Protein AF-A0A355ESB7-F1 (afdb_monomer)

Mean predicted aligned error: 5.12 Å

pLDDT: mean 92.92, std 7.13, range [52.91, 98.31]

Radius of gyration: 21.0 Å; Cα contacts (8 Å, |Δi|>4): 91; chains: 1; bounding box: 42×42×65 Å

Nearest PDB structures (foldseek):
  2b5a-assembly1_A  TM=8.103E-01  e=5.120E-03  [Bacillus] caldolyticus
  3f51-assembly1_A  TM=7.830E-01  e=1.839E-02  Corynebacterium glutamicum
  5woq-assembly2_C  TM=8.085E-01  e=2.928E-02  Mycolicibacterium smegmatis MC2 155
  6lb3-assembly2_B  TM=6.234E-01  e=1.674E-01  Pseudomonas aeruginosa PAO1
  6cf1-assembly1_A  TM=5.707E-01  e=1.115E-01  Proteus vulgaris

Secondary structure (DSSP, 8-state):
-PPPPPPHHHHHHHHHHHHTT--HHHHHGGGT--HHHHHHHHTT-S---HHHHHHHHGGGT--HHHHHHHHHHHHHHSPPPPPSSTTSPPHHHHHHHHHHHHHHHHHHHHHHHHHHHHHHHHHHHHHHHHHTT-

Structure (mmCIF, N/CA/C/O backbone):
data_AF-A0A355ESB7-F1
#
_entry.id   AF-A0A355ESB7-F1
#
loop_
_atom_site.group_PDB
_atom_site.id
_atom_site.type_symbol
_atom_site.label_atom_id
_atom_site.label_alt_id
_atom_site.label_comp_id
_atom_site.label_asym_id
_atom_site.label_entity_id
_atom_site.label_seq_id
_atom_site.pdbx_PDB_ins_code
_atom_site.Cartn_x
_atom_site.Cartn_y
_atom_site.Cartn_z
_atom_site.occupancy
_atom_site.B_iso_or_equiv
_atom_site.auth_seq_id
_atom_site.auth_comp_id
_atom_site.auth_asym_id
_atom_site.auth_atom_id
_atom_site.pdbx_PDB_model_num
ATOM 1 N N . MET A 1 1 ? -4.683 19.338 -24.327 1.00 52.91 1 MET A N 1
ATOM 2 C CA . MET A 1 1 ? -3.510 18.997 -23.491 1.00 52.91 1 MET A CA 1
ATOM 3 C C . MET A 1 1 ? -3.798 17.697 -22.761 1.00 52.91 1 MET A C 1
ATOM 5 O O . MET A 1 1 ? -4.935 17.556 -22.325 1.00 52.91 1 MET A O 1
ATOM 9 N N . PRO A 1 2 ? -2.843 16.757 -22.652 1.00 62.00 2 PRO A N 1
ATOM 10 C CA . PRO A 1 2 ? -3.051 15.543 -21.868 1.00 62.00 2 PRO A CA 1
ATOM 11 C C . PRO A 1 2 ? -3.305 15.909 -20.402 1.00 62.00 2 PRO A C 1
ATOM 13 O O . PRO A 1 2 ? -2.662 16.816 -19.868 1.00 62.00 2 PRO A O 1
ATOM 16 N N . GLU A 1 3 ? -4.260 15.232 -19.767 1.00 66.62 3 GLU A N 1
ATOM 17 C CA . GLU A 1 3 ? -4.509 15.417 -18.339 1.00 66.62 3 GLU A CA 1
ATOM 18 C C . GLU A 1 3 ? -3.263 15.018 -17.531 1.00 66.62 3 GLU A C 1
ATOM 20 O O . GLU A 1 3 ? -2.588 14.038 -17.874 1.00 66.62 3 GLU A O 1
ATOM 25 N N . PRO A 1 4 ? -2.915 15.774 -16.473 1.00 71.38 4 PRO A N 1
ATOM 26 C CA . PRO A 1 4 ? -1.789 15.424 -15.624 1.00 71.38 4 PRO A CA 1
ATOM 27 C C . PRO A 1 4 ? -2.033 14.052 -14.993 1.00 71.38 4 PRO A C 1
ATOM 29 O O . PRO A 1 4 ? -3.084 13.803 -14.401 1.00 71.38 4 PRO A O 1
ATOM 32 N N . LYS A 1 5 ? -1.050 13.156 -15.122 1.00 80.75 5 LYS A N 1
ATOM 33 C CA . LYS A 1 5 ? -1.112 11.839 -14.486 1.00 80.75 5 LYS A CA 1
ATOM 34 C C . LYS A 1 5 ? -1.124 12.013 -12.959 1.00 80.75 5 LYS A C 1
ATOM 36 O O . LYS A 1 5 ? -0.320 12.799 -12.452 1.00 80.75 5 LYS A O 1
ATOM 41 N N . PRO A 1 6 ? -1.971 11.272 -12.223 1.00 86.25 6 PRO A N 1
ATOM 42 C CA . PRO A 1 6 ? -1.943 11.270 -10.767 1.00 86.25 6 PRO A CA 1
ATOM 43 C C . PRO A 1 6 ? -0.552 10.928 -10.226 1.00 86.25 6 PRO A C 1
ATOM 45 O O . PRO A 1 6 ? 0.139 10.051 -10.754 1.00 86.25 6 PRO A O 1
ATOM 48 N N . THR A 1 7 ? -0.157 11.586 -9.138 1.00 93.50 7 THR A N 1
ATOM 49 C CA . THR A 1 7 ? 1.015 11.164 -8.361 1.00 93.50 7 THR A CA 1
ATOM 50 C C . THR A 1 7 ? 0.727 9.818 -7.674 1.00 93.50 7 THR A C 1
ATOM 52 O O . THR A 1 7 ? -0.446 9.493 -7.458 1.00 93.50 7 THR A O 1
ATOM 55 N N . PRO A 1 8 ? 1.751 9.011 -7.318 1.00 95.19 8 PRO A N 1
ATOM 56 C CA . PRO A 1 8 ? 1.543 7.799 -6.513 1.00 95.19 8 PRO A CA 1
ATOM 57 C C . PRO A 1 8 ? 0.701 8.063 -5.257 1.00 95.19 8 PRO A C 1
ATOM 59 O O . PRO A 1 8 ? -0.192 7.292 -4.913 1.00 95.19 8 PRO A O 1
ATOM 62 N N . GLU A 1 9 ? 0.946 9.195 -4.607 1.00 97.06 9 GLU A N 1
ATOM 63 C CA . GLU A 1 9 ? 0.251 9.652 -3.412 1.00 97.06 9 GLU A CA 1
ATOM 64 C C . GLU A 1 9 ? -1.216 9.981 -3.688 1.00 97.06 9 GLU A C 1
ATOM 66 O O . GLU A 1 9 ? -2.093 9.553 -2.938 1.00 97.06 9 GLU A O 1
ATOM 71 N N . GLY A 1 10 ? -1.500 10.696 -4.782 1.00 97.00 10 GLY A N 1
ATOM 72 C CA . GLY A 1 10 ? -2.866 11.024 -5.191 1.00 97.00 10 GLY A CA 1
ATOM 73 C C . GLY A 1 10 ? -3.667 9.776 -5.563 1.00 97.00 10 GLY A C 1
ATOM 74 O O . GLY A 1 10 ? -4.800 9.607 -5.113 1.00 97.00 10 GLY A O 1
ATOM 75 N N . ALA A 1 11 ? -3.046 8.850 -6.299 1.00 96.38 11 ALA A N 1
ATOM 76 C CA . ALA A 1 11 ? -3.639 7.557 -6.626 1.00 96.38 11 ALA A CA 1
ATOM 77 C C . ALA A 1 11 ? -3.892 6.701 -5.373 1.00 96.38 11 ALA A C 1
ATOM 79 O O . ALA A 1 11 ? -4.946 6.079 -5.267 1.00 96.38 11 ALA A O 1
ATOM 80 N N . THR A 1 12 ? -2.973 6.714 -4.403 1.00 97.75 12 THR A N 1
ATOM 81 C CA . THR A 1 12 ? -3.136 6.010 -3.120 1.00 97.75 12 THR A CA 1
ATOM 82 C C . THR A 1 12 ? -4.298 6.580 -2.310 1.00 97.75 12 THR A C 1
ATOM 84 O O . THR A 1 12 ? -5.129 5.823 -1.813 1.00 97.75 12 THR A O 1
ATOM 87 N N . LEU A 1 13 ? -4.399 7.910 -2.204 1.00 97.94 13 LEU A N 1
ATOM 88 C CA . LEU A 1 13 ? -5.515 8.565 -1.518 1.00 97.94 13 LEU A CA 1
ATOM 89 C C . LEU A 1 13 ? -6.855 8.195 -2.167 1.00 97.94 13 LEU A C 1
ATOM 91 O O . LEU A 1 13 ? -7.783 7.780 -1.473 1.00 97.94 13 LEU A O 1
ATOM 95 N N . ARG A 1 14 ? -6.916 8.272 -3.501 1.00 97.38 14 ARG A N 1
ATOM 96 C CA . ARG A 1 14 ? -8.096 7.914 -4.293 1.00 97.38 14 ARG A CA 1
ATOM 97 C C . ARG A 1 14 ? -8.483 6.444 -4.125 1.00 97.38 14 ARG A C 1
ATOM 99 O O . ARG A 1 14 ? -9.666 6.138 -4.002 1.00 97.38 14 ARG A O 1
ATOM 106 N N . PHE A 1 15 ? -7.501 5.542 -4.095 1.00 97.69 15 PHE A N 1
ATOM 107 C CA . PHE A 1 15 ? -7.716 4.115 -3.857 1.00 97.69 15 PHE A CA 1
ATOM 108 C C . PHE A 1 15 ? -8.425 3.872 -2.522 1.00 97.69 15 PHE A C 1
ATOM 110 O O . PHE A 1 15 ? -9.487 3.255 -2.511 1.00 97.69 15 PHE A O 1
ATOM 117 N N . PHE A 1 16 ? -7.892 4.401 -1.415 1.00 98.12 16 PHE A N 1
ATOM 118 C 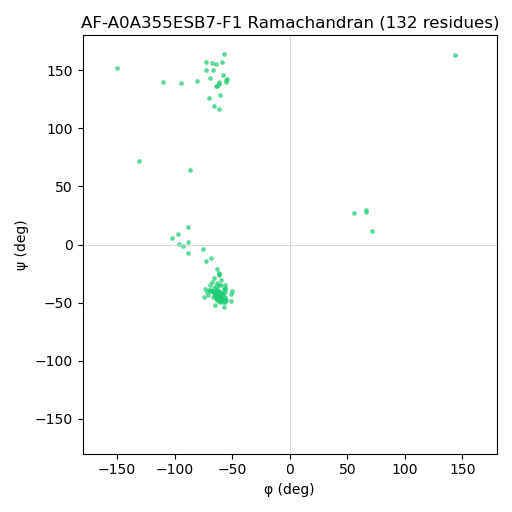CA . PHE A 1 16 ? -8.522 4.220 -0.104 1.00 98.12 16 PHE A CA 1
ATOM 119 C C . PHE A 1 16 ? -9.879 4.908 -0.019 1.00 98.12 16 PHE A C 1
ATOM 121 O O . PHE A 1 16 ? -10.810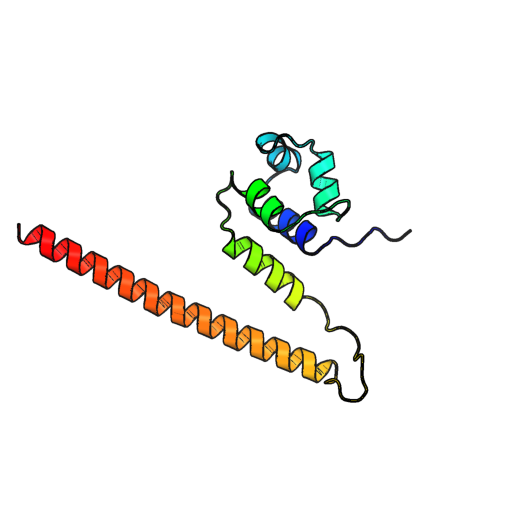 4.336 0.535 1.00 98.12 16 PHE A O 1
ATOM 128 N N . ARG A 1 17 ? -10.034 6.091 -0.625 1.00 97.75 17 ARG A N 1
ATOM 129 C CA . ARG A 1 17 ? -11.331 6.769 -0.678 1.00 97.75 17 ARG A CA 1
ATOM 130 C C . ARG A 1 17 ? -12.400 5.875 -1.313 1.00 97.75 17 ARG A C 1
ATOM 132 O O . ARG A 1 17 ? -13.484 5.737 -0.754 1.00 97.75 17 ARG A O 1
ATOM 139 N N . PHE A 1 18 ? -12.102 5.255 -2.454 1.00 97.81 18 PHE A N 1
ATOM 140 C CA . PHE A 1 18 ? -13.044 4.341 -3.100 1.00 97.81 18 PHE A CA 1
ATOM 141 C C . PHE A 1 18 ? -13.230 3.028 -2.343 1.00 97.81 18 PHE A C 1
ATOM 143 O O . PHE A 1 18 ? -14.359 2.550 -2.268 1.00 97.81 18 PHE A O 1
ATOM 150 N N . ALA A 1 19 ? -12.165 2.461 -1.771 1.00 97.12 19 ALA A N 1
ATOM 151 C CA . ALA A 1 19 ? -12.247 1.236 -0.977 1.00 97.12 19 ALA A CA 1
ATOM 152 C C . ALA A 1 19 ? -13.172 1.398 0.243 1.00 97.12 19 ALA A C 1
ATOM 154 O O . ALA A 1 19 ? -13.899 0.472 0.588 1.00 97.12 19 ALA A O 1
ATOM 155 N N . GLU A 1 20 ? -13.194 2.593 0.837 1.00 96.19 20 GLU A N 1
ATOM 156 C CA . GLU A 1 20 ? -14.062 2.957 1.962 1.00 96.19 20 GLU A CA 1
ATOM 157 C C . GLU A 1 20 ? -15.437 3.511 1.523 1.00 96.19 20 GLU A C 1
ATOM 159 O O . GLU A 1 20 ? -16.240 3.921 2.359 1.00 96.19 20 GLU A O 1
ATOM 164 N N . GLY A 1 21 ? -15.729 3.560 0.215 1.00 96.94 21 GLY A N 1
ATOM 165 C CA . GLY A 1 21 ? -17.011 4.048 -0.311 1.00 96.94 21 GLY A CA 1
ATOM 166 C C . GLY A 1 21 ? -17.263 5.542 -0.079 1.00 96.94 21 GLY A C 1
ATOM 167 O O . GLY A 1 21 ? -18.411 5.962 0.061 1.00 96.94 21 GLY A O 1
ATOM 168 N N . LEU A 1 22 ? -16.204 6.351 -0.014 1.00 96.62 22 LEU A N 1
ATOM 169 C CA . LEU A 1 22 ? -16.281 7.760 0.361 1.00 96.62 22 LEU A CA 1
ATOM 170 C C . LEU A 1 22 ? -16.384 8.688 -0.856 1.00 96.62 22 LEU A C 1
ATOM 172 O O . LEU A 1 22 ? -15.655 8.573 -1.848 1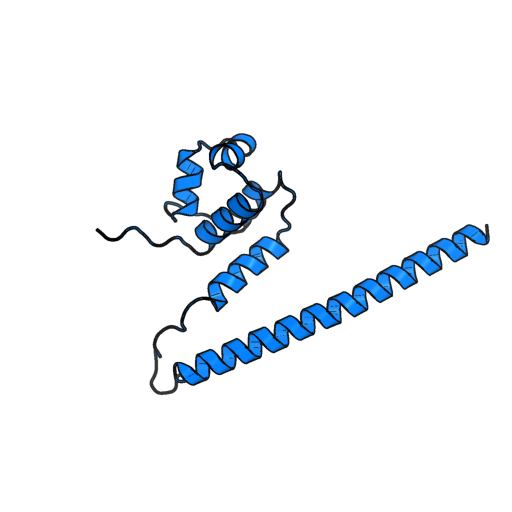.00 96.62 22 LEU A O 1
ATOM 176 N N . ALA A 1 23 ? -17.234 9.701 -0.739 1.00 97.38 23 ALA A N 1
ATOM 177 C CA . ALA A 1 23 ? -17.184 10.888 -1.579 1.00 97.38 23 ALA A CA 1
ATOM 178 C C . ALA A 1 23 ? -15.989 11.781 -1.194 1.00 97.38 23 ALA A C 1
ATOM 180 O O . ALA A 1 23 ? -15.506 11.764 -0.059 1.00 97.38 23 ALA A O 1
ATOM 181 N N . GLU A 1 24 ? -15.532 12.618 -2.125 1.00 97.69 24 GLU A N 1
ATOM 182 C CA . GLU A 1 24 ? -14.460 13.591 -1.870 1.00 97.69 24 GLU A CA 1
ATOM 183 C C . GLU A 1 24 ? -14.812 14.543 -0.711 1.00 97.69 24 GLU A C 1
ATOM 185 O O . GLU A 1 24 ? -13.976 14.831 0.147 1.00 97.69 24 GLU A O 1
ATOM 190 N N . SER A 1 25 ? -16.077 14.963 -0.614 1.00 96.94 25 SER A N 1
ATOM 191 C CA . SER A 1 25 ? -16.581 15.801 0.481 1.00 96.94 25 SER A CA 1
ATOM 192 C C . SER A 1 25 ? -16.520 15.105 1.845 1.00 96.94 25 SER A C 1
ATOM 194 O O . SER A 1 25 ? -16.204 15.745 2.852 1.00 96.94 25 SER A O 1
ATOM 196 N N . GLN A 1 26 ? -16.761 13.790 1.887 1.00 96.88 26 GLN A N 1
ATOM 197 C CA . GLN A 1 26 ? -16.671 12.990 3.109 1.00 96.88 26 GLN A CA 1
ATOM 198 C C . GLN A 1 26 ? -15.224 12.857 3.584 1.00 96.88 26 GLN A C 1
ATOM 200 O O . GLN A 1 26 ? -14.994 12.896 4.788 1.00 96.88 26 GLN A O 1
ATOM 205 N N . LEU A 1 27 ? -14.259 12.781 2.662 1.00 96.06 27 LEU A N 1
ATOM 206 C CA . LEU A 1 27 ? -12.829 12.778 2.978 1.00 96.06 27 LEU A CA 1
ATOM 207 C C . LEU A 1 27 ? -12.330 14.161 3.448 1.00 96.06 27 LEU A C 1
ATOM 209 O O . LEU A 1 27 ? -11.542 14.269 4.393 1.00 96.06 27 LEU A O 1
ATOM 213 N N . GLY A 1 28 ? -12.802 15.233 2.804 1.00 96.25 28 GLY A N 1
ATOM 214 C CA . GLY A 1 28 ? -12.365 16.605 3.067 1.00 96.25 28 GLY A CA 1
ATOM 215 C C . GLY A 1 28 ? -12.909 17.211 4.361 1.00 96.25 28 GLY A C 1
ATOM 216 O O . GLY A 1 28 ? -12.143 17.795 5.132 1.00 96.25 28 GLY A O 1
ATOM 217 N N . LYS A 1 29 ? -14.208 17.042 4.644 1.00 95.69 29 LYS A N 1
ATOM 218 C CA . LYS A 1 29 ? -14.902 17.718 5.756 1.00 95.69 29 LYS A CA 1
ATOM 219 C C . LYS A 1 29 ? -14.271 17.464 7.138 1.00 95.69 29 LYS A C 1
ATOM 221 O O . LYS A 1 29 ? -14.038 18.448 7.840 1.00 95.69 29 LYS A O 1
ATOM 226 N N . PRO A 1 30 ? -13.914 16.225 7.537 1.00 95.50 30 PRO A N 1
ATOM 227 C CA . PRO A 1 30 ? -13.258 15.973 8.829 1.00 95.50 30 PRO A CA 1
ATOM 228 C C . PRO A 1 30 ? -11.880 16.632 8.958 1.00 95.50 30 PRO A C 1
ATOM 230 O O . PRO A 1 30 ? -11.389 16.848 10.061 1.00 95.50 30 PRO A O 1
ATOM 233 N N . ASN A 1 31 ? -11.258 16.958 7.825 1.00 93.19 31 ASN A N 1
ATOM 234 C CA . ASN A 1 31 ? -9.929 17.547 7.738 1.00 93.19 31 ASN A CA 1
ATOM 235 C C . ASN A 1 31 ? -9.962 19.062 7.470 1.00 93.19 31 ASN A C 1
ATOM 237 O O . ASN A 1 31 ? -8.908 19.658 7.246 1.00 93.19 31 ASN A O 1
ATOM 241 N N . GLY A 1 32 ? -11.149 19.683 7.469 1.00 95.50 32 GLY A N 1
ATOM 242 C CA . GLY A 1 32 ? -11.314 21.106 7.166 1.00 95.50 32 GLY A CA 1
ATOM 243 C C . GLY A 1 32 ? -10.970 21.468 5.718 1.00 95.50 32 GLY A C 1
ATOM 244 O O . GLY A 1 32 ? -10.532 22.584 5.455 1.00 95.50 32 GLY A O 1
ATOM 245 N N . LEU A 1 33 ? -11.117 20.526 4.780 1.00 96.12 33 LEU A N 1
ATOM 246 C CA . LEU A 1 33 ? -10.826 20.732 3.362 1.00 96.12 33 LEU A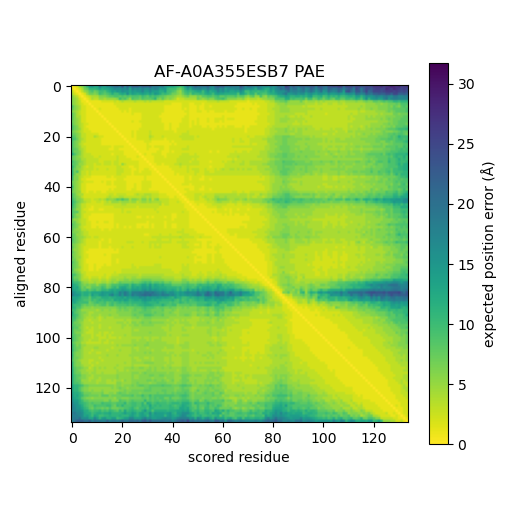 CA 1
ATOM 247 C C . LEU A 1 33 ? -12.108 20.740 2.529 1.00 96.12 33 LEU A C 1
ATOM 249 O O . LEU A 1 33 ? -12.998 19.913 2.725 1.00 96.12 33 LEU A O 1
ATOM 253 N N . ALA A 1 34 ? -12.165 21.648 1.555 1.00 96.25 34 ALA A N 1
ATOM 254 C CA . ALA A 1 34 ? -13.205 21.645 0.533 1.00 96.25 34 ALA A CA 1
ATOM 255 C C . ALA A 1 34 ? -13.075 20.419 -0.385 1.00 96.25 34 ALA A C 1
ATOM 257 O O . ALA A 1 34 ? -11.964 19.960 -0.658 1.00 96.25 34 ALA A O 1
ATOM 258 N N . GLU A 1 35 ? -14.201 19.953 -0.925 1.00 95.19 35 GLU A N 1
ATOM 259 C CA . GLU A 1 35 ? -14.272 18.825 -1.861 1.00 95.19 35 GLU A CA 1
ATOM 260 C C . GLU A 1 35 ? -13.298 18.984 -3.034 1.00 95.19 35 GLU A C 1
ATOM 262 O O . GLU A 1 35 ? -12.464 18.113 -3.263 1.00 95.19 35 GLU A O 1
ATOM 267 N N . GLN A 1 36 ? -13.279 20.157 -3.682 1.00 96.31 36 GLN A N 1
ATOM 268 C CA . GLN A 1 36 ? -12.379 20.396 -4.816 1.00 96.31 36 GLN A CA 1
ATOM 269 C C . GLN A 1 36 ? -10.895 20.278 -4.434 1.00 96.31 36 GLN A C 1
ATOM 271 O O . GLN A 1 36 ? -10.051 20.010 -5.289 1.00 96.31 36 GLN A O 1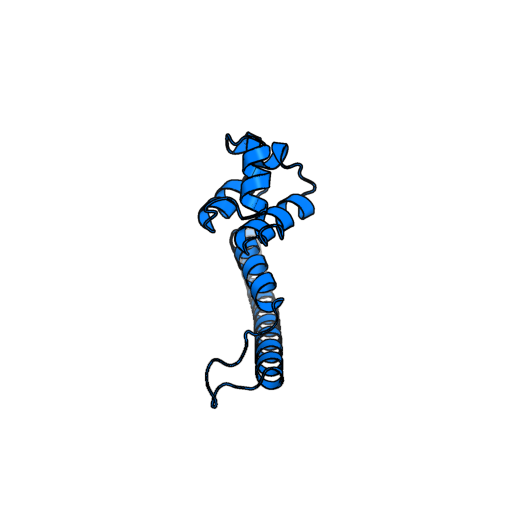
ATOM 276 N N . THR A 1 37 ? -10.548 20.483 -3.159 1.00 96.44 37 THR A N 1
ATOM 277 C CA . THR A 1 37 ? -9.173 20.278 -2.685 1.00 96.44 37 THR A CA 1
ATOM 278 C C . THR A 1 37 ? -8.805 18.801 -2.716 1.00 96.44 37 THR A C 1
ATOM 280 O O . THR A 1 37 ? -7.690 18.475 -3.112 1.00 96.44 37 THR A O 1
ATOM 283 N N . ILE A 1 38 ? -9.727 17.907 -2.348 1.00 97.00 38 ILE A N 1
ATOM 284 C CA . ILE A 1 38 ? -9.502 16.460 -2.403 1.00 97.00 38 ILE A CA 1
ATOM 285 C C . ILE A 1 38 ? -9.314 16.014 -3.850 1.00 97.00 38 ILE A C 1
ATOM 287 O O . ILE A 1 38 ? -8.264 15.451 -4.158 1.00 97.00 38 ILE A O 1
ATOM 291 N N . GLY A 1 39 ? -10.228 16.374 -4.755 1.00 95.94 39 GLY A N 1
ATOM 292 C CA . GLY A 1 39 ? -10.076 16.064 -6.177 1.00 95.94 39 GLY A CA 1
ATOM 293 C C . GLY A 1 39 ? -8.772 16.612 -6.769 1.00 95.94 39 GLY A C 1
ATOM 294 O O . GLY A 1 39 ? -8.105 15.944 -7.559 1.00 95.94 39 GLY A O 1
ATOM 295 N N . ARG A 1 40 ? -8.319 17.804 -6.355 1.00 95.38 40 ARG A N 1
ATOM 296 C CA . ARG A 1 40 ? -7.004 18.331 -6.762 1.00 95.38 40 ARG A CA 1
ATOM 297 C C . ARG A 1 40 ? -5.850 17.467 -6.261 1.00 95.38 40 ARG A C 1
ATOM 299 O O . ARG A 1 40 ? -4.961 17.161 -7.049 1.00 95.38 40 ARG A O 1
ATOM 306 N N . LEU A 1 41 ? -5.857 17.077 -4.989 1.00 95.81 41 LEU A N 1
ATOM 307 C CA . LEU A 1 41 ? -4.811 16.238 -4.400 1.00 95.81 41 LEU A CA 1
ATOM 308 C C . LEU A 1 41 ? -4.762 14.850 -5.059 1.00 95.81 41 LEU A C 1
ATOM 310 O O . LEU A 1 41 ? -3.679 14.388 -5.413 1.00 95.81 41 LEU A O 1
ATOM 314 N N . GLU A 1 42 ? -5.916 14.223 -5.298 1.00 95.88 42 GLU A N 1
ATOM 315 C CA . GLU A 1 42 ? -6.016 12.922 -5.978 1.00 95.88 42 GLU A CA 1
ATOM 316 C C . GLU A 1 42 ? -5.477 12.964 -7.411 1.00 95.88 42 GLU A C 1
ATOM 318 O O . GLU A 1 42 ? -4.840 12.018 -7.868 1.00 95.88 42 GLU A O 1
ATOM 323 N N . ASN A 1 43 ? -5.665 14.090 -8.100 1.00 94.31 43 ASN A N 1
ATOM 324 C CA . ASN A 1 43 ? -5.168 14.314 -9.458 1.00 94.31 43 ASN A CA 1
ATOM 325 C C . ASN A 1 43 ? -3.740 14.894 -9.502 1.00 94.31 43 ASN A C 1
ATOM 327 O O . ASN A 1 43 ? -3.320 15.422 -10.530 1.00 94.31 43 ASN A O 1
ATOM 331 N N . GLY A 1 44 ? -2.995 14.857 -8.391 1.00 92.62 44 GLY A N 1
ATOM 332 C CA . GLY A 1 44 ? -1.607 15.329 -8.332 1.00 92.62 44 GLY A CA 1
ATOM 333 C C . GLY A 1 44 ? -1.436 16.853 -8.401 1.00 92.62 44 GLY A C 1
ATOM 334 O O . GLY A 1 44 ? -0.322 17.349 -8.559 1.00 92.62 44 GLY A O 1
ATOM 335 N N . LYS A 1 45 ? -2.517 17.632 -8.269 1.00 92.25 45 LYS A N 1
ATOM 336 C CA . LYS A 1 45 ? -2.502 19.104 -8.280 1.00 92.25 45 LYS A CA 1
ATOM 337 C C . LYS A 1 45 ? -2.236 19.662 -6.878 1.00 92.25 45 LYS A C 1
ATOM 339 O O . LYS A 1 45 ? -3.083 20.349 -6.298 1.00 92.25 45 LYS A O 1
ATOM 344 N N . GLY A 1 46 ? -1.044 19.383 -6.354 1.00 88.81 46 GLY A N 1
ATOM 345 C CA . GLY A 1 46 ? -0.527 19.912 -5.089 1.00 88.81 46 GLY A CA 1
ATOM 346 C C . GLY A 1 46 ? 0.312 18.892 -4.308 1.00 88.81 46 GLY A C 1
ATOM 347 O O . GLY A 1 46 ? 0.232 17.696 -4.580 1.00 88.81 46 GLY A O 1
ATOM 348 N N . PRO A 1 47 ? 1.111 19.339 -3.322 1.00 90.00 47 PRO A N 1
ATOM 349 C CA . PRO A 1 47 ? 1.926 18.443 -2.513 1.00 90.00 47 PRO A CA 1
ATOM 350 C C . PRO A 1 47 ? 1.058 17.599 -1.569 1.00 90.00 47 PRO A C 1
ATOM 352 O O . PRO A 1 47 ? 0.280 18.123 -0.758 1.00 90.00 47 PRO A O 1
ATOM 355 N N . LEU A 1 48 ? 1.243 16.282 -1.641 1.00 95.38 48 LEU A N 1
ATOM 356 C CA . LEU A 1 48 ? 0.551 15.295 -0.817 1.00 95.38 48 LEU A CA 1
ATOM 357 C C . LEU A 1 48 ? 1.566 14.311 -0.208 1.00 95.38 48 LEU A C 1
ATOM 359 O O . LEU A 1 48 ? 1.631 13.170 -0.638 1.00 95.38 48 LEU A O 1
ATOM 363 N N . PRO A 1 49 ? 2.389 14.726 0.772 1.00 95.75 49 PRO A N 1
ATOM 364 C CA . PRO A 1 49 ? 3.329 13.809 1.413 1.00 95.75 49 PRO A CA 1
ATOM 365 C C . PRO A 1 49 ? 2.585 12.696 2.167 1.00 95.75 49 PRO A C 1
ATOM 367 O O . PRO A 1 49 ? 1.469 12.910 2.647 1.00 95.75 49 PRO A O 1
ATOM 370 N N . VAL A 1 50 ? 3.227 11.540 2.364 1.00 96.00 50 VAL A N 1
ATOM 371 C CA . VAL A 1 50 ? 2.632 10.365 3.041 1.00 96.00 50 VAL A CA 1
ATOM 372 C C . VAL A 1 50 ? 1.999 10.721 4.390 1.00 96.00 50 VAL A C 1
ATOM 374 O O . VAL A 1 50 ? 0.875 10.316 4.672 1.00 96.00 50 VAL A O 1
ATOM 377 N N . GLY A 1 51 ? 2.658 11.556 5.201 1.00 96.88 51 GLY A N 1
ATOM 378 C CA . GLY A 1 51 ? 2.108 12.002 6.488 1.00 96.88 51 GLY A CA 1
ATOM 379 C C . GLY A 1 51 ? 0.770 12.745 6.365 1.00 96.88 51 GLY A C 1
ATOM 380 O O . GLY A 1 51 ? -0.087 12.635 7.241 1.00 96.88 51 GLY A O 1
ATOM 381 N N . ARG A 1 52 ? 0.543 13.451 5.251 1.00 96.56 52 ARG A N 1
ATOM 382 C CA . ARG A 1 52 ? -0.740 14.096 4.960 1.00 96.56 52 ARG A CA 1
ATOM 383 C C . ARG A 1 52 ? -1.805 13.072 4.571 1.00 96.56 52 ARG A C 1
ATOM 385 O O . ARG A 1 5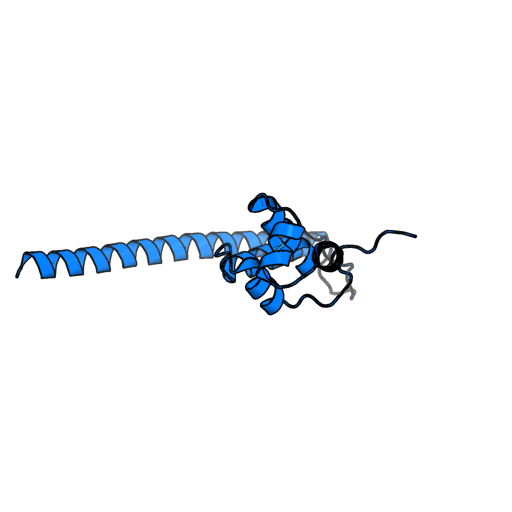2 ? -2.930 13.223 5.027 1.00 96.56 52 ARG A O 1
ATOM 392 N N . ILE A 1 53 ? -1.463 12.029 3.811 1.00 97.38 53 ILE A N 1
ATOM 393 C CA . ILE A 1 53 ? -2.382 10.913 3.517 1.00 97.38 53 ILE A CA 1
ATOM 394 C C . ILE A 1 53 ? -2.809 10.225 4.817 1.00 97.38 53 ILE A C 1
ATOM 396 O O . ILE A 1 53 ? -4.002 10.049 5.048 1.00 97.38 53 ILE A O 1
ATOM 400 N N . VAL A 1 54 ? -1.851 9.908 5.697 1.00 97.75 54 VAL A N 1
ATOM 401 C CA . VAL A 1 54 ? -2.120 9.300 7.013 1.00 97.75 54 VAL A CA 1
ATOM 402 C C . VAL A 1 54 ? -3.099 10.158 7.811 1.00 97.75 54 VAL A C 1
ATOM 404 O O . VAL A 1 54 ? -4.088 9.647 8.326 1.00 97.75 54 VAL A O 1
ATOM 407 N N . LYS A 1 55 ? -2.866 11.476 7.875 1.00 96.81 55 LYS A N 1
ATOM 408 C CA . LYS A 1 55 ? -3.775 12.400 8.561 1.00 96.81 55 LYS A CA 1
ATOM 409 C C . LYS A 1 55 ? -5.173 12.379 7.940 1.00 96.81 55 LYS A C 1
ATOM 411 O O . LYS A 1 55 ? -6.145 12.219 8.674 1.00 96.81 55 LYS A O 1
ATOM 416 N N . LEU A 1 56 ? -5.257 12.495 6.612 1.00 97.00 56 LEU A N 1
ATOM 417 C CA . LEU A 1 56 ? -6.522 12.512 5.879 1.00 97.00 56 LEU A CA 1
ATOM 418 C C . LEU A 1 56 ? -7.344 11.249 6.124 1.00 97.00 56 LEU A C 1
ATOM 420 O O . LEU A 1 56 ? -8.536 11.374 6.352 1.00 97.00 56 LEU A O 1
ATOM 424 N N . LEU A 1 57 ? -6.719 10.070 6.125 1.00 97.56 57 LEU A N 1
ATOM 425 C CA . LEU A 1 57 ? -7.401 8.781 6.281 1.00 97.56 57 LEU A CA 1
ATOM 426 C C . LEU A 1 57 ? -7.578 8.337 7.744 1.00 97.56 57 LEU A C 1
ATOM 428 O O . LEU A 1 57 ? -8.279 7.360 8.010 1.00 97.56 57 LEU A O 1
ATOM 432 N N . SER A 1 58 ? -6.991 9.058 8.706 1.00 96.31 58 SER A N 1
ATOM 433 C CA . SER A 1 58 ? -7.063 8.710 10.131 1.00 96.31 58 SER A CA 1
ATOM 434 C C . SER A 1 58 ? -8.487 8.568 10.704 1.00 96.31 58 SER A C 1
ATOM 436 O O . SER A 1 58 ? -8.679 7.652 11.510 1.00 96.31 58 SER A O 1
ATOM 438 N N . PRO A 1 59 ? -9.514 9.346 10.283 1.00 96.38 59 PRO A N 1
ATOM 439 C CA . PRO A 1 59 ? -10.887 9.148 10.762 1.00 96.38 59 PRO A CA 1
ATOM 440 C C . PRO A 1 59 ? -11.465 7.765 10.423 1.00 96.38 59 PRO A C 1
ATOM 442 O O . PRO A 1 59 ? -12.311 7.259 11.158 1.00 96.38 59 PRO A O 1
ATOM 445 N N . TRP A 1 60 ? -10.969 7.129 9.359 1.00 96.56 60 TRP A N 1
ATOM 446 C CA . TRP A 1 60 ? -11.375 5.791 8.913 1.00 96.56 60 TRP A CA 1
ATOM 447 C C . TRP A 1 60 ? -10.438 4.688 9.408 1.00 96.56 60 TRP A C 1
ATOM 449 O O . TRP A 1 60 ? -10.563 3.539 9.005 1.00 96.56 60 TRP A O 1
ATOM 459 N N . LYS A 1 61 ? -9.506 5.015 10.316 1.00 95.94 61 LYS A N 1
ATOM 460 C CA . LYS A 1 61 ? -8.572 4.061 10.937 1.00 95.94 61 LYS A CA 1
ATOM 461 C C . LYS A 1 61 ? -7.741 3.265 9.923 1.00 95.94 61 LYS A C 1
ATOM 463 O O . LYS A 1 61 ? -7.289 2.164 10.239 1.00 95.94 61 LYS A O 1
ATOM 468 N N . VAL A 1 62 ? -7.499 3.824 8.735 1.00 96.56 62 VAL A N 1
ATOM 469 C CA . VAL A 1 62 ? -6.580 3.224 7.764 1.00 96.56 62 VAL A CA 1
ATOM 470 C C . VAL A 1 62 ? -5.168 3.273 8.358 1.00 96.56 62 VAL A C 1
ATOM 472 O O . VAL A 1 62 ? -4.672 4.365 8.657 1.00 96.56 62 VAL A O 1
ATOM 475 N N . PRO A 1 63 ? -4.506 2.122 8.567 1.00 95.75 63 PRO A N 1
ATOM 476 C CA . PRO A 1 63 ? -3.182 2.098 9.165 1.00 95.75 63 PRO A CA 1
ATOM 477 C C . PRO A 1 63 ? -2.133 2.620 8.178 1.00 95.75 63 PRO A C 1
ATOM 479 O O . PRO A 1 63 ? -2.256 2.455 6.960 1.00 95.75 63 PRO A O 1
ATOM 482 N N . ARG A 1 64 ? -1.064 3.222 8.707 1.00 96.81 64 ARG A N 1
ATOM 483 C CA . ARG A 1 64 ? 0.044 3.757 7.901 1.00 96.81 64 ARG A CA 1
ATOM 484 C C . ARG A 1 64 ? 0.661 2.685 7.002 1.00 96.81 64 ARG A C 1
ATOM 486 O O . ARG A 1 64 ? 0.969 2.955 5.847 1.00 96.81 64 ARG A O 1
ATOM 493 N N . GLU A 1 65 ? 0.777 1.467 7.508 1.00 95.38 65 GLU A N 1
ATOM 494 C CA . GLU A 1 65 ? 1.340 0.319 6.808 1.00 95.38 65 GLU A CA 1
ATOM 495 C C . GLU A 1 65 ? 0.515 -0.055 5.568 1.00 95.38 65 GLU A C 1
ATOM 497 O O . GLU A 1 65 ? 1.077 -0.475 4.558 1.00 95.38 65 GLU A O 1
ATOM 502 N N . ALA A 1 66 ? -0.812 0.133 5.597 1.00 96.88 66 ALA A N 1
ATOM 503 C CA . ALA A 1 66 ? -1.654 -0.086 4.420 1.00 96.88 66 ALA A CA 1
ATOM 504 C C . ALA A 1 66 ? -1.390 0.977 3.344 1.00 96.88 66 ALA A C 1
ATOM 506 O O . ALA A 1 66 ? -1.322 0.645 2.162 1.00 96.88 66 ALA A O 1
ATOM 507 N N . ILE A 1 67 ? -1.180 2.233 3.749 1.00 97.50 67 ILE A N 1
ATOM 508 C CA . ILE A 1 67 ? -0.822 3.331 2.838 1.00 97.50 67 ILE A CA 1
ATOM 509 C C . ILE A 1 67 ? 0.532 3.054 2.178 1.00 97.50 67 ILE A C 1
ATOM 511 O O . ILE A 1 67 ? 0.650 3.144 0.959 1.00 97.50 67 ILE A O 1
ATOM 515 N N . GLU A 1 68 ? 1.536 2.660 2.960 1.00 96.62 68 GLU A N 1
ATOM 516 C CA . GLU A 1 68 ? 2.864 2.302 2.446 1.00 96.62 68 GLU A CA 1
ATOM 517 C C . GLU A 1 68 ? 2.804 1.073 1.524 1.00 96.62 68 GLU A C 1
ATOM 519 O O . GLU A 1 68 ? 3.434 1.061 0.468 1.00 96.62 68 GLU A O 1
ATOM 524 N N . THR A 1 69 ? 1.973 0.081 1.856 1.00 95.62 69 THR A N 1
ATOM 525 C CA . THR A 1 69 ? 1.739 -1.090 0.996 1.00 95.62 69 THR A CA 1
ATOM 526 C C . THR A 1 69 ? 1.105 -0.695 -0.339 1.00 95.62 69 THR A C 1
ATOM 528 O O . THR A 1 69 ? 1.511 -1.208 -1.379 1.00 95.62 69 THR A O 1
ATOM 531 N N . ALA A 1 70 ? 0.133 0.220 -0.341 1.00 96.94 70 ALA A N 1
ATOM 532 C CA . ALA A 1 70 ? -0.501 0.703 -1.567 1.00 96.94 70 ALA A CA 1
ATOM 533 C C . ALA A 1 70 ? 0.472 1.514 -2.440 1.00 96.94 70 ALA A C 1
ATOM 535 O O . ALA A 1 70 ? 0.495 1.333 -3.657 1.00 96.94 70 ALA A O 1
ATOM 536 N N . LEU A 1 71 ? 1.317 2.349 -1.826 1.00 96.62 71 LEU A N 1
ATOM 537 C CA . LEU A 1 71 ? 2.376 3.080 -2.530 1.00 96.62 71 LEU A CA 1
ATOM 538 C C . LEU A 1 71 ? 3.368 2.121 -3.192 1.00 96.62 71 LEU A C 1
ATOM 540 O O . LEU A 1 71 ? 3.651 2.260 -4.382 1.00 96.62 71 LEU A O 1
ATOM 544 N N . LEU A 1 72 ? 3.825 1.109 -2.452 1.00 94.38 72 LEU A N 1
ATOM 545 C CA . LEU A 1 72 ? 4.707 0.070 -2.978 1.00 94.38 72 LEU A CA 1
ATOM 546 C C . LEU A 1 72 ? 4.031 -0.726 -4.106 1.00 94.38 72 LEU A C 1
ATOM 548 O O . LEU A 1 72 ? 4.641 -0.984 -5.139 1.00 94.38 72 LEU A O 1
ATOM 552 N N . ALA A 1 73 ? 2.753 -1.084 -3.956 1.00 94.19 73 ALA A N 1
ATOM 553 C CA . ALA A 1 73 ? 2.003 -1.783 -4.997 1.00 94.19 73 ALA A CA 1
ATOM 554 C C . ALA A 1 73 ? 1.892 -0.950 -6.285 1.00 94.19 73 ALA A C 1
ATOM 556 O O . ALA A 1 73 ? 2.044 -1.490 -7.382 1.00 94.19 73 ALA A O 1
ATOM 557 N N . LEU A 1 74 ? 1.678 0.365 -6.169 1.00 93.31 74 LEU A N 1
ATOM 558 C CA . LEU A 1 74 ? 1.670 1.272 -7.315 1.00 93.31 74 LEU A CA 1
ATOM 559 C C . LEU A 1 74 ? 3.044 1.371 -7.977 1.00 93.31 74 LEU A C 1
ATOM 561 O O . LEU A 1 74 ? 3.111 1.369 -9.204 1.00 93.31 74 LEU A O 1
ATOM 565 N N . GLU A 1 75 ? 4.122 1.437 -7.199 1.00 90.94 75 GLU A N 1
ATOM 566 C CA . GLU A 1 75 ? 5.492 1.411 -7.720 1.00 90.94 75 GLU A CA 1
ATOM 567 C C . GLU A 1 75 ? 5.747 0.135 -8.532 1.00 90.94 75 GLU A C 1
ATOM 569 O O . GLU A 1 75 ? 6.144 0.211 -9.692 1.00 90.94 75 GLU A O 1
ATOM 574 N N . ILE A 1 76 ? 5.398 -1.024 -7.970 1.00 91.31 76 ILE A N 1
ATOM 575 C CA . ILE A 1 76 ? 5.543 -2.334 -8.618 1.00 91.31 76 ILE A CA 1
ATOM 576 C C . ILE A 1 76 ? 4.623 -2.477 -9.843 1.00 91.31 76 ILE A C 1
ATOM 578 O O . ILE A 1 76 ? 4.923 -3.214 -10.775 1.00 91.31 76 ILE A O 1
ATOM 582 N N . SER A 1 77 ? 3.476 -1.804 -9.883 1.00 89.19 77 SER A N 1
ATOM 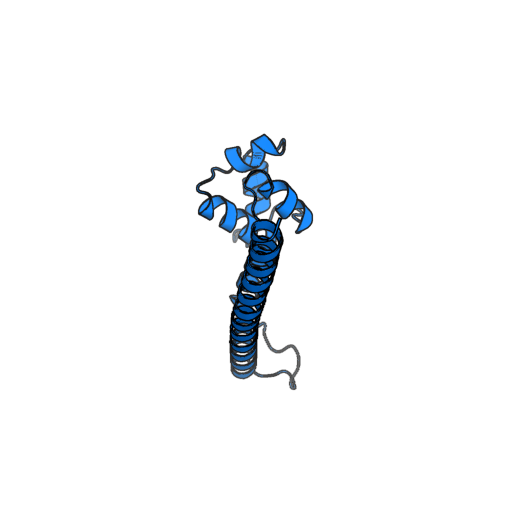583 C CA . SER A 1 77 ? 2.571 -1.903 -11.037 1.00 89.19 77 SER A CA 1
ATOM 584 C C . SER A 1 77 ? 3.086 -1.177 -12.285 1.00 89.19 77 SER A C 1
ATOM 586 O O . SER A 1 77 ? 2.554 -1.372 -13.380 1.00 89.19 77 SER A O 1
ATOM 588 N N . ARG A 1 78 ? 4.097 -0.312 -12.139 1.00 86.62 78 ARG A N 1
ATOM 589 C CA . ARG A 1 78 ? 4.616 0.491 -13.246 1.00 86.62 78 ARG A CA 1
ATOM 590 C C . ARG A 1 78 ? 5.576 -0.333 -14.103 1.00 86.62 78 ARG A C 1
ATOM 592 O O . ARG A 1 78 ? 6.396 -1.071 -13.558 1.00 86.62 78 ARG A O 1
ATOM 599 N N . PRO A 1 79 ? 5.529 -0.173 -15.438 1.00 83.50 79 PRO A N 1
ATOM 600 C CA . PRO A 1 79 ? 6.569 -0.705 -16.303 1.00 83.50 79 PRO A CA 1
ATOM 601 C C . PRO A 1 79 ? 7.937 -0.169 -15.865 1.00 83.50 79 PRO A C 1
ATOM 603 O O . PRO A 1 79 ? 8.037 1.016 -15.519 1.00 83.50 79 PRO A O 1
ATOM 606 N N . PRO A 1 80 ? 8.991 -0.999 -15.884 1.00 80.44 80 PRO A N 1
ATOM 607 C CA . PRO A 1 80 ? 10.320 -0.528 -15.547 1.00 80.44 80 PRO A CA 1
ATOM 608 C C . PRO A 1 80 ? 10.762 0.533 -16.562 1.00 80.44 80 PRO A C 1
ATOM 610 O O . PRO A 1 80 ? 10.575 0.355 -17.765 1.00 80.44 80 PRO A O 1
ATOM 613 N N . ALA A 1 81 ? 11.362 1.621 -16.075 1.00 79.75 81 ALA A N 1
ATOM 614 C CA . ALA A 1 81 ? 11.891 2.685 -16.928 1.00 79.75 81 ALA A CA 1
ATOM 615 C C . ALA A 1 81 ? 12.948 2.151 -17.909 1.00 79.75 81 ALA A C 1
ATOM 617 O O . ALA A 1 81 ? 13.560 1.108 -17.658 1.00 79.75 81 ALA A O 1
ATOM 618 N N . ASP A 1 82 ? 13.167 2.863 -19.014 1.00 79.12 82 ASP A N 1
ATOM 619 C CA . ASP A 1 82 ? 14.172 2.499 -20.014 1.00 79.12 82 ASP A CA 1
ATOM 620 C C . ASP A 1 82 ? 15.582 2.410 -19.402 1.00 79.12 82 ASP A C 1
ATOM 622 O O . ASP A 1 82 ? 15.899 3.143 -18.458 1.00 79.12 82 ASP A O 1
ATOM 626 N N . PRO A 1 83 ? 16.441 1.491 -19.889 1.00 79.44 83 PRO A N 1
ATOM 627 C CA . PRO A 1 83 ? 17.792 1.344 -19.359 1.00 79.44 83 PRO A CA 1
ATOM 628 C C . PRO A 1 83 ? 18.581 2.643 -19.557 1.00 79.44 83 PRO A C 1
ATOM 630 O O . PRO A 1 83 ? 18.853 3.047 -20.683 1.00 79.44 83 PRO A O 1
ATOM 633 N N . GLY A 1 84 ? 18.989 3.275 -18.455 1.00 78.06 84 GLY A N 1
ATOM 634 C CA . GLY A 1 84 ? 19.822 4.483 -18.486 1.00 78.06 84 GLY A CA 1
ATOM 635 C C . GLY A 1 84 ? 21.299 4.226 -18.815 1.00 78.06 84 GLY A C 1
ATOM 636 O O . GLY A 1 84 ? 22.066 5.179 -18.915 1.00 78.06 84 GLY A O 1
ATOM 637 N N . ALA A 1 85 ? 21.714 2.961 -18.954 1.00 86.00 85 ALA A N 1
ATOM 638 C CA . ALA A 1 85 ? 23.093 2.572 -19.238 1.00 86.00 85 ALA A CA 1
ATOM 639 C C . ALA A 1 85 ? 23.165 1.260 -20.048 1.00 86.00 85 ALA A C 1
ATOM 641 O O . ALA A 1 85 ? 22.301 0.400 -19.867 1.00 86.00 85 ALA A O 1
ATOM 642 N N . PRO A 1 86 ? 24.217 1.046 -20.865 1.00 84.81 86 PRO A N 1
ATOM 643 C CA . PRO A 1 86 ? 24.415 -0.198 -21.623 1.00 84.81 86 PRO A CA 1
ATOM 644 C C . PRO A 1 86 ? 24.567 -1.455 -20.756 1.00 84.81 86 PRO A C 1
ATOM 646 O O . PRO A 1 86 ? 24.293 -2.556 -21.213 1.00 84.81 86 PRO A O 1
ATOM 649 N N . THR A 1 87 ? 25.015 -1.293 -19.509 1.00 90.75 87 THR A N 1
ATOM 650 C CA . THR A 1 87 ? 25.172 -2.377 -18.527 1.00 90.75 87 THR A CA 1
ATOM 651 C C . THR A 1 87 ? 23.941 -2.565 -17.641 1.00 90.75 87 THR A C 1
ATOM 653 O O . THR A 1 87 ? 23.942 -3.432 -16.768 1.00 90.75 87 THR A O 1
ATOM 656 N N . ALA A 1 88 ? 22.899 -1.745 -17.816 1.00 90.88 88 ALA A N 1
ATOM 657 C CA . ALA A 1 88 ? 21.669 -1.908 -17.061 1.00 90.88 88 ALA A CA 1
ATOM 658 C C . ALA A 1 88 ? 20.950 -3.193 -17.513 1.00 90.88 88 ALA A C 1
ATOM 660 O O . ALA A 1 88 ? 20.932 -3.476 -18.714 1.00 90.88 88 ALA A O 1
ATOM 661 N N . PRO A 1 89 ? 20.305 -3.937 -16.593 1.00 89.19 89 PRO A N 1
ATOM 662 C CA . PRO A 1 89 ? 19.516 -5.103 -16.967 1.00 89.19 89 PRO A CA 1
ATOM 663 C C . PRO A 1 89 ? 18.467 -4.710 -18.003 1.00 89.19 89 PRO A C 1
ATOM 665 O O . PRO A 1 89 ? 17.880 -3.634 -17.898 1.00 89.19 89 PRO A O 1
ATOM 668 N N . THR A 1 90 ? 18.208 -5.563 -18.982 1.00 90.12 90 THR A N 1
ATOM 669 C CA . THR A 1 90 ? 17.151 -5.399 -19.985 1.00 90.12 90 THR A CA 1
ATOM 670 C C . THR A 1 90 ? 15.770 -5.259 -19.334 1.00 90.12 90 THR A C 1
ATOM 672 O O . THR A 1 90 ? 15.567 -5.592 -18.165 1.00 90.12 90 THR A O 1
ATOM 675 N N . ALA A 1 91 ? 14.771 -4.788 -20.088 1.00 87.88 91 ALA A N 1
ATOM 676 C CA . ALA A 1 91 ? 13.400 -4.688 -19.576 1.00 87.88 91 ALA A CA 1
ATOM 677 C C . ALA A 1 91 ? 12.865 -6.039 -19.058 1.00 87.88 91 ALA A C 1
ATOM 679 O O . ALA A 1 91 ? 12.248 -6.082 -17.996 1.00 87.88 91 ALA A O 1
ATOM 680 N N . GLY A 1 92 ? 13.158 -7.138 -19.765 1.00 89.56 92 GLY A N 1
ATOM 681 C CA . GLY A 1 92 ? 12.787 -8.492 -19.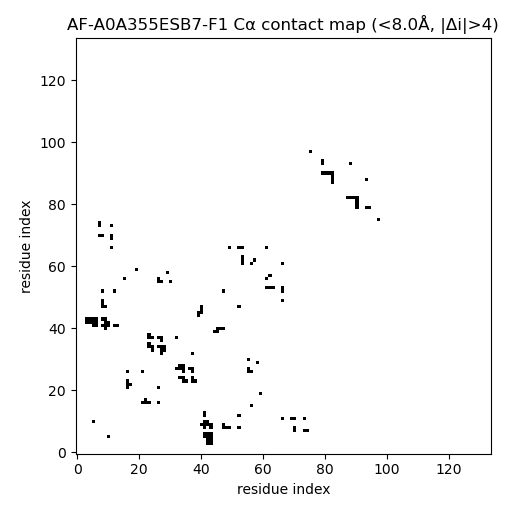346 1.00 89.56 92 GLY A CA 1
ATOM 682 C C . GLY A 1 92 ? 13.473 -8.924 -18.048 1.00 89.56 92 GLY A C 1
ATOM 683 O O . GLY A 1 92 ? 12.810 -9.434 -17.148 1.00 89.56 92 GLY A O 1
ATOM 684 N N . GLU A 1 93 ? 14.773 -8.654 -17.904 1.00 93.06 93 GLU A N 1
ATOM 685 C CA . GLU A 1 93 ? 15.511 -8.951 -16.669 1.00 93.06 93 GLU A CA 1
ATOM 686 C C . GLU A 1 93 ? 14.997 -8.129 -15.484 1.00 93.06 93 GLU A C 1
ATOM 688 O O . GLU A 1 93 ? 14.810 -8.674 -14.399 1.00 93.06 93 GLU A O 1
ATOM 693 N N . ARG A 1 94 ? 14.688 -6.839 -15.678 1.00 90.81 94 ARG A N 1
ATOM 694 C CA . ARG A 1 94 ? 14.093 -6.000 -14.622 1.00 90.81 94 ARG A CA 1
ATOM 695 C C . ARG A 1 94 ? 12.729 -6.522 -14.181 1.00 90.81 94 ARG A C 1
ATOM 697 O O . ARG A 1 94 ? 12.480 -6.602 -12.982 1.00 90.81 94 ARG A O 1
ATOM 704 N N . LEU A 1 95 ? 11.875 -6.926 -15.125 1.00 89.88 95 LEU A N 1
ATOM 705 C CA . LEU A 1 95 ? 10.588 -7.552 -14.808 1.00 89.88 95 LEU A CA 1
ATOM 706 C C . LEU A 1 95 ? 10.773 -8.852 -14.016 1.00 89.88 95 LEU A C 1
ATOM 708 O O . LEU A 1 95 ? 10.078 -9.062 -13.024 1.00 89.88 95 LEU A O 1
ATOM 712 N N . ALA A 1 96 ? 11.727 -9.700 -14.409 1.00 92.25 96 ALA A N 1
ATOM 713 C CA . ALA A 1 96 ? 12.028 -10.941 -13.699 1.00 92.25 96 ALA A CA 1
ATOM 714 C C . ALA A 1 96 ? 12.543 -10.682 -12.271 1.00 92.25 96 ALA A C 1
ATOM 716 O O . ALA A 1 96 ? 12.067 -11.304 -11.320 1.00 92.25 96 ALA A O 1
ATOM 717 N N . LEU A 1 97 ? 13.460 -9.723 -12.101 1.00 91.88 97 LEU A N 1
ATOM 718 C CA . LEU A 1 97 ? 13.981 -9.303 -10.796 1.00 91.88 97 LEU A CA 1
ATOM 719 C C . LEU A 1 97 ? 12.870 -8.757 -9.895 1.00 91.88 97 LEU A C 1
ATOM 721 O O . LEU A 1 97 ? 12.775 -9.125 -8.725 1.00 91.88 97 LEU A O 1
ATOM 725 N N . GLN A 1 98 ? 11.996 -7.919 -10.446 1.00 92.06 98 GLN A N 1
ATOM 726 C CA . GLN A 1 98 ? 10.864 -7.352 -9.725 1.00 92.06 98 GLN A CA 1
ATOM 727 C C . GLN A 1 98 ? 9.858 -8.431 -9.310 1.00 92.06 98 GLN A C 1
ATOM 729 O O . GLN A 1 98 ? 9.436 -8.463 -8.155 1.00 92.06 98 GLN A O 1
ATOM 734 N N . ALA A 1 99 ? 9.526 -9.365 -10.204 1.00 92.38 99 ALA A N 1
ATOM 735 C CA . ALA A 1 99 ? 8.662 -10.498 -9.885 1.00 92.38 99 ALA A CA 1
ATOM 736 C C . ALA A 1 99 ? 9.256 -11.374 -8.767 1.00 92.38 99 ALA A C 1
ATOM 738 O O . ALA A 1 99 ? 8.550 -11.736 -7.822 1.00 92.38 99 ALA A O 1
ATOM 739 N N . ALA A 1 100 ? 10.561 -11.660 -8.828 1.00 95.38 100 ALA A N 1
ATOM 740 C CA . ALA A 1 100 ? 11.264 -12.407 -7.789 1.00 95.38 100 ALA A CA 1
ATOM 741 C C . ALA A 1 100 ? 11.238 -11.674 -6.435 1.00 95.38 100 ALA A C 1
ATOM 743 O O . ALA A 1 100 ? 10.933 -12.288 -5.409 1.00 95.38 100 ALA A O 1
ATOM 744 N N . ALA A 1 101 ? 11.478 -10.359 -6.427 1.00 93.88 101 ALA A N 1
ATOM 745 C CA . ALA A 1 101 ? 11.424 -9.538 -5.219 1.00 93.88 101 ALA A CA 1
ATOM 746 C C . ALA A 1 101 ? 10.023 -9.538 -4.582 1.00 93.88 101 ALA A C 1
ATOM 748 O O . ALA A 1 101 ? 9.889 -9.747 -3.374 1.00 93.88 101 ALA A O 1
ATOM 749 N N . VAL A 1 102 ? 8.967 -9.381 -5.387 1.00 94.19 102 VAL A N 1
ATOM 750 C CA . VAL A 1 102 ? 7.569 -9.428 -4.922 1.00 94.19 102 VAL A CA 1
ATOM 751 C C . VAL A 1 102 ? 7.222 -10.793 -4.335 1.00 94.19 102 VAL A C 1
ATOM 753 O O . VAL A 1 102 ? 6.606 -10.868 -3.266 1.00 94.19 102 VAL A O 1
ATOM 756 N N . ALA A 1 103 ? 7.626 -11.876 -5.002 1.00 94.38 103 ALA A N 1
ATOM 757 C CA . ALA A 1 103 ? 7.391 -13.234 -4.524 1.00 94.38 103 ALA A CA 1
ATOM 758 C C . ALA A 1 103 ? 8.081 -13.478 -3.171 1.00 94.38 103 ALA A C 1
ATOM 760 O O . ALA A 1 103 ? 7.433 -13.926 -2.220 1.00 94.38 103 ALA A O 1
ATOM 761 N N . ALA A 1 104 ? 9.362 -13.113 -3.053 1.00 95.88 104 ALA A N 1
ATOM 762 C CA . ALA A 1 104 ? 10.133 -13.247 -1.819 1.00 95.88 104 ALA A CA 1
ATOM 763 C C . ALA A 1 104 ? 9.556 -12.397 -0.673 1.00 95.88 104 ALA A C 1
ATOM 765 O O . ALA A 1 104 ? 9.377 -12.896 0.444 1.00 95.88 104 ALA A O 1
ATOM 766 N N . GLY A 1 105 ? 9.204 -11.136 -0.944 1.00 94.56 105 GLY A N 1
ATOM 767 C CA . GLY A 1 105 ? 8.587 -10.242 0.037 1.00 94.56 105 GLY A CA 1
ATOM 768 C C . GLY A 1 105 ? 7.238 -10.769 0.532 1.00 94.56 105 GLY A C 1
ATOM 769 O O . GLY A 1 105 ? 6.993 -10.837 1.738 1.00 94.56 105 GLY A O 1
ATOM 770 N N . THR A 1 106 ? 6.392 -11.247 -0.384 1.00 94.00 106 THR A N 1
ATOM 771 C CA . THR A 1 106 ? 5.079 -11.821 -0.050 1.00 94.00 106 THR A CA 1
ATOM 772 C C . THR A 1 106 ? 5.210 -13.083 0.802 1.00 94.00 106 THR A C 1
ATOM 774 O O . THR A 1 106 ? 4.498 -13.236 1.801 1.00 94.00 106 THR A O 1
ATOM 777 N N . ALA A 1 107 ? 6.123 -13.988 0.440 1.00 95.81 107 ALA A N 1
ATOM 778 C CA . ALA A 1 107 ? 6.391 -15.196 1.214 1.00 95.81 107 ALA A CA 1
ATOM 779 C C . ALA A 1 107 ? 6.869 -14.854 2.636 1.00 95.81 107 ALA A C 1
ATOM 781 O O . ALA A 1 107 ? 6.338 -15.385 3.616 1.00 95.81 107 ALA A O 1
ATOM 782 N N . SER A 1 108 ? 7.799 -13.903 2.754 1.00 96.94 108 SER A N 1
ATOM 783 C CA . SER A 1 108 ? 8.363 -13.462 4.035 1.00 96.94 108 SER A CA 1
ATOM 784 C C . SER A 1 108 ? 7.313 -12.819 4.942 1.00 96.94 108 SER A C 1
ATOM 786 O O . SER A 1 108 ? 7.237 -13.139 6.133 1.00 96.94 108 SER A O 1
ATOM 788 N N . LEU A 1 109 ? 6.441 -11.971 4.386 1.00 94.88 109 LEU A N 1
ATOM 789 C CA . LEU A 1 109 ? 5.333 -11.357 5.119 1.00 94.88 109 LEU A CA 1
ATOM 790 C C . LEU A 1 109 ? 4.369 -12.418 5.676 1.00 94.88 109 LEU A C 1
ATOM 792 O O . LEU A 1 109 ? 3.999 -12.374 6.852 1.00 94.88 109 LEU A O 1
ATOM 796 N N . ARG A 1 110 ? 3.987 -13.406 4.855 1.00 96.19 110 ARG A N 1
ATOM 797 C CA . ARG A 1 110 ? 3.080 -14.498 5.261 1.00 96.19 110 ARG A CA 1
ATOM 798 C C . ARG A 1 110 ? 3.684 -15.375 6.359 1.00 96.19 110 ARG A C 1
ATOM 800 O O . ARG A 1 110 ? 3.003 -15.686 7.342 1.00 96.19 110 ARG A O 1
ATOM 807 N N . ALA A 1 111 ? 4.956 -15.744 6.218 1.00 97.50 111 ALA A N 1
ATOM 808 C CA . ALA A 1 111 ? 5.677 -16.518 7.224 1.00 97.50 111 ALA A CA 1
ATOM 809 C C . ALA A 1 111 ? 5.758 -15.756 8.557 1.00 97.50 111 ALA A C 1
ATOM 811 O O . ALA A 1 111 ? 5.388 -16.290 9.606 1.00 97.50 111 ALA A O 1
ATOM 812 N N . THR A 1 112 ? 6.139 -14.478 8.506 1.00 97.50 112 THR A N 1
ATOM 813 C CA . THR A 1 112 ? 6.242 -13.605 9.685 1.00 97.50 112 THR A CA 1
ATOM 814 C C . THR A 1 112 ? 4.905 -13.476 10.407 1.00 97.50 112 THR A C 1
ATOM 816 O O . THR A 1 112 ? 4.831 -13.691 11.618 1.00 97.50 112 THR A O 1
ATOM 819 N N . ARG A 1 113 ? 3.816 -13.218 9.669 1.00 96.56 113 ARG A N 1
ATOM 820 C CA . ARG A 1 113 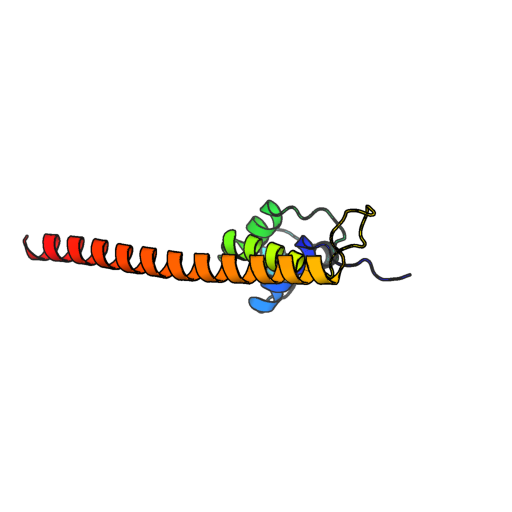? 2.463 -13.155 10.239 1.00 96.56 113 ARG A CA 1
ATOM 821 C C . ARG A 1 113 ? 2.102 -14.448 10.972 1.00 96.56 113 ARG A C 1
ATOM 823 O O . ARG A 1 113 ? 1.627 -14.393 12.101 1.00 96.56 113 ARG A O 1
ATOM 830 N N . THR A 1 114 ? 2.383 -15.602 10.369 1.00 97.75 114 THR A N 1
ATOM 831 C CA . THR A 1 114 ? 2.106 -16.918 10.969 1.00 97.75 114 THR A CA 1
ATOM 832 C C . THR A 1 114 ? 2.841 -17.106 12.299 1.00 97.75 114 THR A C 1
ATOM 834 O O . THR A 1 114 ? 2.240 -17.531 13.292 1.00 97.75 114 THR A O 1
ATOM 837 N N . VAL A 1 115 ? 4.130 -16.758 12.346 1.00 98.31 115 VAL A N 1
ATOM 838 C CA . VAL A 1 115 ? 4.949 -16.848 13.565 1.00 98.31 115 VAL A CA 1
ATOM 839 C C . VAL A 1 115 ? 4.418 -15.914 14.654 1.00 98.31 115 VAL A C 1
ATOM 841 O O . VAL A 1 115 ? 4.211 -16.355 15.787 1.00 98.31 115 VAL A O 1
ATOM 844 N N . LEU A 1 116 ? 4.137 -14.654 14.316 1.00 97.69 116 LEU A N 1
ATOM 845 C CA . LEU A 1 116 ? 3.644 -13.657 15.269 1.00 97.69 116 LEU A CA 1
ATOM 846 C C . LEU A 1 116 ? 2.262 -14.013 15.827 1.00 97.69 116 LEU A C 1
ATOM 848 O O . LEU A 1 116 ? 2.038 -13.892 17.032 1.00 97.69 116 LEU A O 1
ATOM 852 N N . THR A 1 117 ? 1.348 -14.519 14.995 1.00 97.94 117 THR A N 1
ATOM 853 C CA . THR A 1 117 ? 0.036 -15.000 15.451 1.00 97.94 117 THR A CA 1
ATOM 854 C C . THR A 1 117 ? 0.185 -16.167 16.425 1.00 97.94 117 THR A C 1
ATOM 856 O O . THR A 1 117 ? -0.421 -16.159 17.499 1.00 97.94 117 THR A O 1
ATOM 859 N N . ARG A 1 118 ? 1.039 -17.149 16.107 1.00 98.00 118 ARG A N 1
ATOM 860 C CA . ARG A 1 118 ? 1.300 -18.288 16.999 1.00 98.00 118 ARG A CA 1
ATOM 861 C C . ARG A 1 118 ? 1.876 -17.833 18.339 1.00 98.00 118 ARG A C 1
ATOM 863 O O . ARG A 1 118 ? 1.454 -18.325 19.385 1.00 98.00 118 ARG A O 1
ATOM 870 N N . GLU A 1 119 ? 2.822 -16.902 18.321 1.00 98.12 119 GLU A N 1
ATOM 871 C CA . GLU A 1 119 ? 3.425 -16.364 19.540 1.00 98.12 119 GLU A CA 1
ATOM 872 C C . GLU A 1 119 ? 2.413 -15.563 20.371 1.00 98.12 119 GLU A C 1
ATOM 874 O O . GLU A 1 119 ? 2.339 -15.731 21.590 1.00 98.12 119 GLU A O 1
ATOM 879 N N . SER A 1 120 ? 1.555 -14.776 19.720 1.00 97.69 120 SER A N 1
ATOM 880 C CA . SER A 1 120 ? 0.437 -14.102 20.382 1.00 97.69 120 SER A CA 1
ATOM 881 C C . SER A 1 120 ? -0.466 -15.106 21.106 1.00 97.69 120 SER A C 1
ATOM 883 O O . SER A 1 120 ? -0.706 -14.960 22.306 1.00 97.69 120 SER A O 1
ATOM 885 N N . HIS A 1 121 ? -0.894 -16.186 20.443 1.00 97.38 121 HIS A N 1
ATOM 886 C CA . HIS A 1 121 ? -1.725 -17.222 21.070 1.00 97.38 121 HIS A CA 1
ATOM 887 C C . HIS A 1 121 ? -1.033 -17.884 22.269 1.00 97.38 121 HIS A C 1
ATOM 889 O O . HIS A 1 121 ? -1.651 -18.071 23.319 1.00 97.38 121 HIS A O 1
ATOM 895 N N . ARG A 1 122 ? 0.269 -18.185 22.161 1.00 96.94 122 ARG A N 1
ATOM 896 C CA . ARG A 1 122 ? 1.057 -18.746 23.273 1.00 96.94 122 ARG A CA 1
ATOM 897 C C . ARG A 1 122 ? 1.076 -17.816 24.486 1.00 96.94 122 ARG A C 1
ATOM 899 O O . ARG A 1 122 ? 0.920 -18.286 25.615 1.00 96.94 122 ARG A O 1
ATOM 906 N N . ARG A 1 123 ? 1.240 -16.507 24.275 1.00 96.88 123 ARG A N 1
ATOM 907 C CA . ARG A 1 123 ? 1.231 -15.505 25.354 1.00 96.88 123 ARG A CA 1
ATOM 908 C C . ARG A 1 123 ? -0.133 -15.412 26.035 1.00 96.88 123 ARG A C 1
ATOM 910 O O . ARG A 1 123 ? -0.180 -15.414 27.265 1.00 96.88 123 ARG A O 1
ATOM 917 N N . HIS A 1 124 ? -1.221 -15.395 25.267 1.00 95.25 124 HIS A N 1
ATOM 918 C CA . HIS A 1 124 ? -2.582 -15.385 25.816 1.00 95.25 124 HIS A CA 1
ATOM 919 C C . HIS A 1 124 ? -2.870 -16.653 26.631 1.00 95.25 124 HIS A C 1
ATOM 921 O O . HIS A 1 124 ? -3.281 -16.556 27.786 1.00 95.25 124 HIS A O 1
ATOM 927 N N . ALA A 1 125 ? -2.529 -17.834 26.105 1.00 95.88 125 ALA A N 1
ATOM 928 C CA . ALA A 1 125 ? -2.699 -19.099 26.821 1.00 95.88 125 ALA A CA 1
ATOM 929 C C . ALA A 1 125 ? -1.932 -19.125 28.156 1.00 95.88 125 ALA A C 1
ATOM 931 O O . ALA A 1 125 ? -2.466 -19.563 29.174 1.00 95.88 125 ALA A O 1
ATOM 932 N N . ARG A 1 126 ? -0.693 -18.610 28.188 1.00 95.25 126 ARG A N 1
ATOM 933 C CA . ARG A 1 126 ? 0.088 -18.483 29.433 1.00 95.25 126 ARG A CA 1
ATOM 934 C C . ARG A 1 126 ? -0.585 -17.555 30.447 1.00 95.25 126 ARG A C 1
ATOM 936 O O . ARG A 1 126 ? -0.589 -17.878 31.631 1.00 95.25 126 ARG A O 1
ATOM 943 N N . ARG A 1 127 ? -1.150 -16.426 30.003 1.00 93.75 127 ARG A N 1
ATOM 944 C CA . ARG A 1 127 ? -1.888 -15.500 30.881 1.00 93.75 127 ARG A CA 1
ATOM 945 C C . ARG A 1 127 ? -3.134 -16.160 31.470 1.00 93.75 127 ARG A C 1
ATOM 947 O O . ARG A 1 127 ? -3.329 -16.077 32.676 1.00 93.75 127 ARG A O 1
ATOM 954 N N . HIS A 1 128 ? -3.911 -16.872 30.655 1.00 93.06 128 HIS A N 1
ATOM 955 C CA . HIS A 1 128 ? -5.133 -17.547 31.108 1.00 93.06 128 HIS A CA 1
ATOM 956 C C . HIS A 1 128 ? -4.832 -18.656 32.124 1.00 93.06 128 HIS A C 1
ATOM 958 O O . HIS A 1 128 ? -5.498 -18.738 33.149 1.00 93.06 128 HIS A O 1
ATOM 964 N N . ARG A 1 129 ? -3.777 -19.456 31.900 1.00 92.75 129 ARG A N 1
ATOM 965 C CA . ARG A 1 129 ? -3.349 -20.481 32.870 1.00 92.75 129 ARG A CA 1
ATOM 966 C C . ARG A 1 129 ? -2.962 -19.885 34.222 1.00 92.75 129 ARG A C 1
ATOM 968 O O . ARG A 1 129 ? -3.330 -20.440 35.244 1.00 92.75 129 ARG A O 1
ATOM 975 N N . ARG A 1 130 ? -2.248 -18.752 34.232 1.00 93.12 130 ARG A N 1
ATOM 976 C CA . ARG A 1 130 ? -1.876 -18.057 35.478 1.00 93.12 130 ARG A CA 1
ATOM 977 C C . ARG A 1 130 ? -3.079 -17.472 36.211 1.00 93.12 130 ARG A C 1
ATOM 979 O O . ARG A 1 130 ? -3.034 -17.373 37.428 1.00 93.12 130 ARG A O 1
ATOM 986 N N . TRP A 1 131 ? -4.107 -17.043 35.481 1.00 89.81 131 TRP A N 1
ATOM 987 C CA . TRP A 1 131 ? -5.343 -16.544 36.077 1.00 89.81 131 TRP A CA 1
ATOM 988 C C . TRP A 1 131 ? -6.153 -17.678 36.714 1.00 89.81 131 TRP A C 1
ATOM 990 O O . TRP A 1 131 ? -6.563 -17.537 37.851 1.00 89.81 131 TRP A O 1
ATOM 1000 N N . ALA A 1 132 ? -6.280 -18.826 36.042 1.00 86.25 132 ALA A N 1
ATOM 1001 C CA . ALA A 1 132 ? -7.022 -19.986 36.552 1.00 86.25 132 ALA A CA 1
ATOM 1002 C C . ALA A 1 132 ? -6.379 -20.687 37.769 1.00 86.25 132 ALA A C 1
ATOM 1004 O O . ALA A 1 132 ? -6.989 -21.569 38.361 1.00 86.25 132 ALA A O 1
ATOM 1005 N N . GLN A 1 133 ? -5.131 -20.348 38.101 1.00 88.94 133 GLN A N 1
ATOM 1006 C CA . GLN A 1 133 ? -4.400 -20.875 39.260 1.00 88.94 133 GLN A CA 1
ATOM 1007 C C . GLN A 1 133 ? -4.478 -19.956 40.492 1.00 88.94 133 GLN A C 1
ATOM 1009 O O . GLN A 1 133 ? -3.856 -20.265 41.506 1.00 88.94 133 GLN A O 1
ATOM 1014 N N . LYS A 1 134 ? -5.175 -18.820 40.387 1.00 74.06 134 LYS A N 1
ATOM 1015 C CA . LYS A 1 134 ? -5.451 -17.890 41.486 1.00 74.06 134 LYS A CA 1
ATOM 1016 C C . LYS A 1 134 ? -6.902 -18.020 41.915 1.00 74.06 134 LYS A C 1
ATOM 1018 O O . LYS A 1 134 ? -7.135 -17.842 43.125 1.00 74.06 134 LYS A O 1
#

Foldseek 3Di:
DDQQAFDLQLCLLVVVCVVVPHQLCRLAVVVVHDSVVNVCNNSVNDDRDLVNSCVSCVVVVDDSVNSVVSSVVVVLVDQDDCDPDPPGDHSVVVNVVSVVVVVVVVVVVVVVVVVVVVVVVVVVVVVVVVVVVD

Solvent-accessible surface area (backbone atoms only — not comparable to full-atom values): 7683 Å² total; per-residue (Å²): 130,84,77,72,71,52,36,68,52,13,47,41,50,47,48,53,34,55,75,71,72,49,53,49,49,68,54,14,53,88,68,78,38,56,36,69,55,40,56,28,34,32,45,39,63,55,95,60,54,69,71,53,49,42,61,57,38,44,91,76,66,56,52,63,67,58,54,53,49,46,42,51,48,56,59,69,69,48,81,79,75,80,68,92,45,97,86,45,67,50,74,67,52,47,51,52,52,51,51,51,51,53,51,54,51,53,52,50,54,55,52,50,50,53,54,52,53,53,52,50,52,52,52,51,53,54,51,52,56,60,55,77,73,108

Sequence (134 aa):
MPEPKPTPEGATLRFFRFAEGLAESQLGKPNGLAEQTIGRLENGKGPLPVGRIVKLLSPWKVPREAIETALLALEISRPPADPGAPTAPTAGERLALQAAAVAAGTASLRATRTVLTRESHRRHARRHRRWAQK